Protein AF-W4VKG4-F1 (afdb_monomer)

Radius of gyration: 25.09 Å; Cα contacts (8 Å, |Δi|>4): 172; chains: 1; bounding box: 61×28×76 Å

Secondary structure (DSSP, 8-state):
---GGGHHHHHHHHHHHHHHHHHHHHHH----EEEEEE-TTT--EEEEEEE-TTT-EEEEEEE-TTT-SEEEEEEEE-TTS-EEEEEEEESS--S---SS--SEEEEETTEEEEEEEEEEPSS--------

Solvent-accessible surface area (backbone atoms only — not comparable to full-atom values): 8083 Å² total; per-residue (Å²): 135,81,76,65,81,69,50,57,62,53,52,51,52,50,50,52,50,52,51,52,50,54,53,50,55,61,71,66,66,67,83,85,44,70,50,73,44,58,42,89,85,81,64,46,78,76,45,75,45,81,46,49,71,69,74,43,65,53,74,55,74,48,66,40,86,88,77,72,37,65,34,40,37,32,33,33,32,34,85,88,73,44,60,24,35,34,33,41,36,30,69,68,89,68,100,70,73,69,93,56,93,68,47,54,77,45,79,52,98,78,22,45,36,38,30,70,46,75,37,68,66,86,84,76,79,76,71,84,81,82,127

Mean predicted aligned error: 11.65 Å

InterPro domains:
  IPR015001 Protein of unknown function DUF1850 [PF08905] (58-121)

pLDDT: mean 78.77, std 17.36, range [31.16, 95.69]

Foldseek 3Di:
DPPPPVVVVVVVVVVVVVVVVVVVVVVPPQDWDKDFDADPPPRDTPDIDTDHEDDDKDKDWDQDPVVSWIKIWIWHQYPVRFIFTFKIWTLDDDPDDPPDPQADWDDDPNITMGGRNRHTDDDDPPDDPDD

Nearest PDB structures (foldseek):
  8h3a-assembly1_I  TM=3.927E-01  e=9.212E-01  Homo sapiens
  8h3f-assembly1_I  TM=3.925E-01  e=9.212E-01  Homo sapiens
  8gq6-assembly1_A  TM=4.105E-01  e=1.439E+00  Homo sapiens
  8h38-assembly1_I  TM=3.921E-01  e=1.521E+00  Homo sapiens
  8h3r-assembly1_B  TM=3.354E-01  e=1.030E+00  Homo sapiens

Sequence (131 aa):
MLKSGAFFPKIAILIAFIGLIIIGVQLFHQSHYQLVITDMNSKEVLWESSIKIGGDRFSHQYIHSVEKSPVQEIFELSNSGEIVTMESWTKSFGAGLPYQHQGEVSMKDGYYVMRNLNRPIHGGGSKNEAF

Structure (mmCIF, N/CA/C/O backbone):
data_AF-W4VKG4-F1
#
_entry.id   AF-W4VKG4-F1
#
loop_
_atom_site.group_PDB
_atom_site.id
_atom_site.type_symbol
_atom_site.label_atom_id
_atom_site.label_alt_id
_atom_site.label_comp_id
_atom_site.label_asym_id
_atom_site.label_entity_id
_atom_site.label_seq_id
_atom_site.pdbx_PDB_ins_code
_atom_site.Cartn_x
_atom_site.Cartn_y
_atom_site.Cartn_z
_atom_site.occupancy
_atom_site.B_iso_or_equiv
_atom_site.auth_seq_id
_atom_site.auth_comp_id
_atom_site.auth_asym_id
_atom_site.auth_atom_id
_atom_site.pdbx_PDB_model_num
ATOM 1 N N . MET A 1 1 ? -41.287 16.888 51.635 1.00 41.78 1 MET A N 1
ATOM 2 C CA . MET A 1 1 ? -39.821 16.704 51.741 1.00 41.78 1 MET A CA 1
ATOM 3 C C . MET A 1 1 ? -39.392 15.658 50.717 1.00 41.78 1 MET A C 1
ATOM 5 O O . MET A 1 1 ? -39.580 14.473 50.962 1.00 41.78 1 MET A O 1
ATOM 9 N N . LEU A 1 2 ? -38.910 16.066 49.537 1.00 50.56 2 LEU A N 1
ATOM 10 C CA . LEU A 1 2 ? -38.363 15.110 48.567 1.00 50.56 2 LEU A CA 1
ATOM 11 C C . LEU A 1 2 ? -37.009 14.598 49.079 1.00 50.56 2 LEU A C 1
ATOM 13 O O . LEU A 1 2 ? -36.132 15.393 49.416 1.00 50.56 2 LEU A O 1
ATOM 17 N N . LYS A 1 3 ? -36.844 13.271 49.149 1.00 50.78 3 LYS A N 1
ATOM 18 C CA . LYS A 1 3 ? -35.583 12.592 49.489 1.00 50.78 3 LYS A CA 1
ATOM 19 C C . LYS A 1 3 ? -34.530 12.860 48.399 1.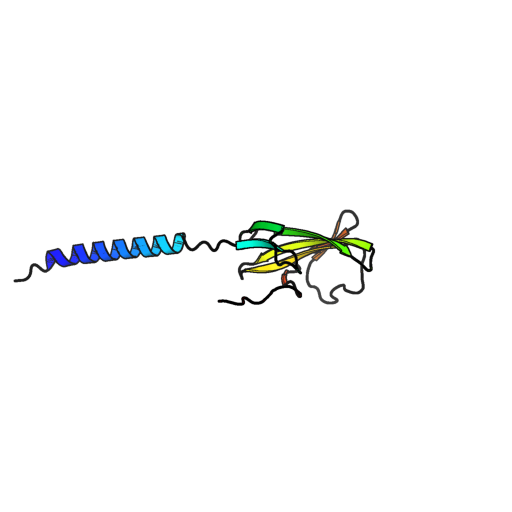00 50.78 3 LYS A C 1
ATOM 21 O O . LYS A 1 3 ? -34.322 12.038 47.512 1.00 50.78 3 LYS A O 1
ATOM 26 N N . SER A 1 4 ? -33.867 14.011 48.484 1.00 58.53 4 SER A N 1
ATOM 27 C CA . SER A 1 4 ? -32.813 14.471 47.563 1.00 58.53 4 SER A CA 1
ATOM 28 C C . SER A 1 4 ? -31.607 13.508 47.494 1.00 58.53 4 SER A C 1
ATOM 30 O O . SER A 1 4 ? -31.002 13.333 46.442 1.00 58.53 4 SER A O 1
ATOM 32 N N . GLY A 1 5 ? -31.317 12.763 48.570 1.00 58.50 5 GLY A N 1
ATOM 33 C CA . GLY A 1 5 ? -30.136 11.887 48.652 1.00 58.50 5 GLY A CA 1
ATOM 34 C C . GLY A 1 5 ? -30.154 10.615 47.788 1.00 58.50 5 GLY A C 1
ATOM 35 O O . GLY A 1 5 ? -29.097 10.054 47.528 1.00 58.50 5 GLY A O 1
ATOM 36 N N . ALA A 1 6 ? -31.316 10.154 47.309 1.00 60.56 6 ALA A N 1
ATOM 37 C CA . ALA A 1 6 ? -31.408 8.927 46.500 1.00 60.56 6 ALA A CA 1
ATOM 38 C C . ALA A 1 6 ? -31.320 9.179 44.982 1.00 60.56 6 ALA A C 1
ATOM 40 O O . ALA A 1 6 ? -31.265 8.226 44.204 1.00 60.56 6 ALA A O 1
ATOM 41 N N . PHE A 1 7 ? -31.337 10.446 44.558 1.00 60.84 7 PHE A N 1
ATOM 42 C CA . PHE A 1 7 ? -31.363 10.840 43.147 1.00 60.84 7 PHE A CA 1
ATOM 43 C C . PHE A 1 7 ? -29.946 11.030 42.578 1.00 60.84 7 PHE A C 1
ATOM 45 O O . PHE A 1 7 ? -29.651 10.559 41.483 1.00 60.84 7 PHE A O 1
ATOM 52 N N . PHE A 1 8 ? -29.037 11.607 43.372 1.00 69.88 8 PHE A N 1
ATOM 53 C CA . PHE A 1 8 ? -27.617 11.766 43.035 1.00 69.88 8 PHE A CA 1
ATOM 54 C C . PHE A 1 8 ? -26.883 10.463 42.670 1.00 69.88 8 PHE A C 1
ATOM 56 O O . PHE A 1 8 ? -26.246 10.442 41.617 1.00 69.88 8 PHE A O 1
ATOM 63 N N . PRO A 1 9 ? -26.977 9.357 43.441 1.00 79.38 9 PRO A N 1
ATOM 64 C CA . PRO A 1 9 ? -26.276 8.124 43.080 1.00 79.38 9 PRO A CA 1
ATOM 65 C C . PRO A 1 9 ? -26.831 7.498 41.796 1.00 79.38 9 PRO A C 1
ATOM 67 O O . PRO A 1 9 ? -26.074 6.938 41.013 1.00 79.38 9 PRO A O 1
ATOM 70 N N . LYS A 1 10 ? -28.137 7.638 41.529 1.00 79.50 10 LYS A N 1
ATOM 71 C CA . LYS A 1 10 ? -28.763 7.131 40.298 1.00 79.50 10 LYS A CA 1
ATOM 72 C C . LYS A 1 10 ? -28.307 7.908 39.065 1.00 79.50 10 LYS A C 1
ATOM 74 O O . LYS A 1 10 ? -28.017 7.295 38.044 1.00 79.50 10 LYS A O 1
ATOM 79 N N . ILE A 1 11 ? -28.203 9.234 39.177 1.00 86.00 11 ILE A N 1
ATOM 80 C CA . ILE A 1 11 ? -27.655 10.084 38.113 1.00 86.00 11 ILE A CA 1
ATOM 81 C C . ILE A 1 11 ? -26.177 9.751 37.873 1.00 86.00 11 ILE A C 1
ATOM 83 O O . ILE A 1 11 ? -25.774 9.604 36.725 1.00 86.00 11 ILE A O 1
ATOM 87 N N . ALA A 1 12 ? -25.382 9.566 38.931 1.00 88.19 12 ALA A N 1
ATOM 88 C CA . ALA A 1 12 ? -23.971 9.203 38.798 1.00 88.19 12 ALA A CA 1
ATOM 89 C C . ALA A 1 12 ? -23.777 7.842 38.103 1.00 88.19 12 ALA A C 1
ATOM 91 O O . ALA A 1 12 ? -22.950 7.727 37.201 1.00 88.19 12 ALA A O 1
ATOM 92 N N . ILE A 1 13 ? -24.580 6.833 38.464 1.00 91.31 13 ILE A N 1
ATOM 93 C CA . ILE A 1 13 ? -24.574 5.515 37.807 1.00 91.31 13 ILE A CA 1
ATOM 94 C C . ILE A 1 13 ? -24.972 5.642 36.333 1.00 91.31 13 ILE A C 1
ATOM 96 O O . ILE A 1 13 ? -24.326 5.046 35.475 1.00 91.31 13 ILE A O 1
ATOM 100 N N . LEU A 1 14 ? -25.995 6.443 36.025 1.00 92.75 14 LEU A N 1
ATOM 101 C CA . LEU A 1 14 ? -26.429 6.676 34.648 1.00 92.75 14 LEU A CA 1
ATOM 102 C C . LEU A 1 14 ? -25.324 7.339 33.810 1.00 92.75 14 LEU A C 1
ATOM 104 O O . LEU A 1 14 ? -25.063 6.899 32.695 1.00 92.75 14 LEU A O 1
ATOM 108 N N . ILE A 1 15 ? -24.635 8.346 34.355 1.00 94.06 15 ILE A N 1
ATOM 109 C CA . ILE A 1 15 ? -23.509 9.015 33.683 1.00 94.06 15 ILE A CA 1
ATOM 110 C C . ILE A 1 15 ? -22.351 8.039 33.457 1.00 94.06 15 ILE A C 1
ATOM 112 O O . ILE A 1 15 ? -21.796 8.004 32.361 1.00 94.06 15 ILE A O 1
ATOM 116 N N . ALA A 1 16 ? -22.008 7.216 34.452 1.00 94.62 16 ALA A N 1
ATOM 117 C CA . ALA A 1 16 ? -20.967 6.199 34.307 1.00 94.62 16 ALA A CA 1
ATOM 118 C C . ALA A 1 16 ? -21.319 5.178 33.214 1.00 94.62 16 ALA A C 1
ATOM 120 O O . ALA A 1 16 ? -20.461 4.802 32.417 1.00 94.62 16 ALA A O 1
ATOM 121 N N . PHE A 1 17 ? -22.590 4.778 33.131 1.00 95.56 17 PHE A N 1
ATOM 122 C CA . PHE A 1 17 ? -23.074 3.855 32.108 1.00 95.56 17 PHE A CA 1
ATOM 123 C C . PHE A 1 17 ? -23.016 4.473 30.704 1.00 95.56 17 PHE A C 1
ATOM 125 O O . PHE A 1 17 ? -22.535 3.838 29.769 1.00 95.56 17 PHE A O 1
ATOM 132 N N . ILE A 1 18 ? -23.426 5.738 30.561 1.00 95.25 18 ILE A N 1
ATOM 133 C CA . ILE A 1 18 ? -23.316 6.486 29.299 1.00 95.25 18 ILE A CA 1
ATOM 134 C C . ILE A 1 18 ? -21.845 6.640 28.891 1.00 95.25 18 ILE A C 1
ATOM 136 O O . ILE A 1 18 ? -21.507 6.408 27.732 1.00 95.25 18 ILE A O 1
ATOM 140 N N . GLY A 1 19 ? -20.957 6.963 29.835 1.00 95.25 19 GLY A N 1
ATOM 141 C CA . GLY A 1 19 ? -19.517 7.045 29.587 1.00 95.25 19 GLY A CA 1
ATOM 142 C C . GLY A 1 19 ? -18.931 5.718 29.097 1.00 95.25 19 GLY A C 1
ATOM 143 O O . GLY A 1 19 ? -18.189 5.704 28.117 1.00 95.25 19 GLY A O 1
ATOM 144 N N . LEU A 1 20 ? -19.322 4.598 29.714 1.00 95.12 20 LEU A N 1
ATOM 145 C CA . LEU A 1 20 ? -18.904 3.257 29.296 1.00 95.12 20 LEU A CA 1
ATOM 146 C C . LEU A 1 20 ? -19.367 2.937 27.866 1.00 95.12 20 LEU A C 1
ATOM 148 O O . LEU A 1 20 ? -18.592 2.403 27.074 1.00 95.12 20 LEU A O 1
ATOM 152 N N . ILE A 1 21 ? -20.607 3.302 27.521 1.00 93.75 21 ILE A N 1
ATOM 153 C CA . ILE A 1 21 ? -21.152 3.119 26.169 1.00 93.75 21 ILE A CA 1
ATOM 154 C C . ILE A 1 21 ? -20.364 3.953 25.153 1.00 93.75 21 ILE A C 1
ATOM 156 O O . ILE A 1 21 ? -19.987 3.424 24.112 1.00 93.75 21 ILE A O 1
ATOM 160 N N . ILE A 1 22 ? -20.067 5.222 25.451 1.00 92.50 22 ILE A N 1
ATOM 161 C CA . ILE A 1 22 ? -19.303 6.101 24.547 1.00 92.50 22 ILE A CA 1
ATOM 162 C C . ILE A 1 22 ? -17.895 5.542 24.296 1.00 92.50 22 ILE A C 1
ATOM 164 O O . ILE A 1 22 ? -17.451 5.497 23.148 1.00 92.50 22 ILE A O 1
ATOM 168 N N . ILE A 1 23 ? -17.211 5.073 25.346 1.00 91.25 23 ILE A N 1
ATOM 169 C CA . ILE A 1 23 ? -15.891 4.433 25.226 1.00 91.25 23 ILE A CA 1
ATOM 170 C C . ILE A 1 23 ? -15.991 3.154 24.389 1.00 91.25 23 ILE A C 1
ATOM 172 O O . ILE A 1 23 ? -15.173 2.944 23.496 1.00 91.25 23 ILE A O 1
ATOM 176 N N . GLY A 1 24 ? -17.013 2.327 24.629 1.00 88.19 24 GLY A N 1
ATOM 177 C CA . GLY A 1 24 ? -17.273 1.135 23.827 1.00 88.19 24 GLY A CA 1
ATOM 178 C C . GLY A 1 24 ? -17.419 1.474 22.344 1.00 88.19 24 GLY A C 1
ATOM 179 O O . GLY A 1 24 ? -16.698 0.928 21.516 1.00 88.19 24 GLY A O 1
ATOM 180 N N . VAL A 1 25 ? -18.280 2.437 22.007 1.00 86.19 25 VAL A N 1
ATOM 181 C CA . VAL A 1 25 ? -18.523 2.870 20.619 1.00 86.19 25 VAL A CA 1
ATOM 182 C C . VAL A 1 25 ? -17.253 3.399 19.944 1.00 86.19 25 VAL A C 1
ATOM 184 O O . VAL A 1 25 ? -17.023 3.101 18.775 1.00 86.19 25 VAL A O 1
ATOM 187 N N . GLN A 1 26 ? -16.405 4.142 20.660 1.00 80.25 26 GLN A N 1
ATOM 188 C CA . GLN A 1 26 ? -15.117 4.618 20.136 1.00 80.25 26 GLN A CA 1
ATOM 189 C C . GLN A 1 26 ? -14.168 3.463 19.784 1.00 80.25 26 GLN A C 1
ATOM 191 O O . GLN A 1 26 ? -13.511 3.509 18.747 1.00 80.25 26 GLN A O 1
ATOM 196 N N . LEU A 1 27 ? -14.122 2.408 20.603 1.00 77.81 27 LEU A N 1
ATOM 197 C CA . LEU A 1 27 ? -13.259 1.246 20.354 1.00 77.81 27 LEU A CA 1
ATOM 198 C C . LEU A 1 27 ? -13.724 0.397 19.161 1.00 77.81 27 LEU A C 1
ATOM 200 O O . LEU A 1 27 ? -12.891 -0.209 18.488 1.00 77.81 27 LEU A O 1
ATOM 204 N N . PHE A 1 28 ? -15.029 0.373 18.875 1.00 72.38 28 PHE A N 1
ATOM 205 C CA . PHE A 1 28 ? -15.593 -0.344 17.724 1.00 72.38 28 PHE A CA 1
ATOM 206 C C . PHE A 1 28 ? -15.514 0.435 16.403 1.00 72.38 28 PHE A C 1
ATOM 208 O O . PHE A 1 28 ? -15.813 -0.127 15.354 1.00 72.38 28 PHE A O 1
ATOM 215 N N . HIS A 1 29 ? -15.072 1.695 16.418 1.00 67.88 29 HIS A N 1
ATOM 216 C CA . HIS A 1 29 ? -14.948 2.538 15.224 1.00 67.88 29 HIS A CA 1
ATOM 217 C C . HIS A 1 29 ? -13.679 2.228 14.400 1.00 67.88 29 HIS A C 1
ATOM 219 O O . HIS A 1 29 ? -12.973 3.123 13.942 1.00 67.88 29 HIS A O 1
ATOM 225 N N . GLN A 1 30 ? -13.354 0.946 14.228 1.00 65.69 30 GLN A N 1
ATOM 226 C CA . GLN A 1 30 ? -12.268 0.512 13.352 1.00 65.69 30 GLN A CA 1
ATOM 227 C C . GLN A 1 30 ? -12.784 0.555 11.910 1.00 65.69 30 GLN A C 1
ATOM 229 O O . GLN A 1 30 ? -13.598 -0.273 11.508 1.00 65.69 30 GLN A O 1
ATOM 234 N N . SER A 1 31 ? -12.336 1.533 11.126 1.00 68.38 31 SER A N 1
ATOM 235 C CA . SER A 1 31 ? -12.629 1.568 9.692 1.00 68.38 31 SER A CA 1
ATOM 236 C C . SER A 1 31 ? -12.015 0.342 9.012 1.00 68.38 31 SER A C 1
ATOM 238 O O . SER A 1 31 ? -10.796 0.158 9.026 1.00 68.38 31 SER A O 1
ATOM 240 N N . HIS A 1 32 ? -12.857 -0.503 8.419 1.00 78.50 32 HIS A N 1
ATOM 241 C CA . HIS A 1 32 ? -12.421 -1.663 7.647 1.00 78.50 32 HIS A CA 1
ATOM 242 C C . HIS A 1 3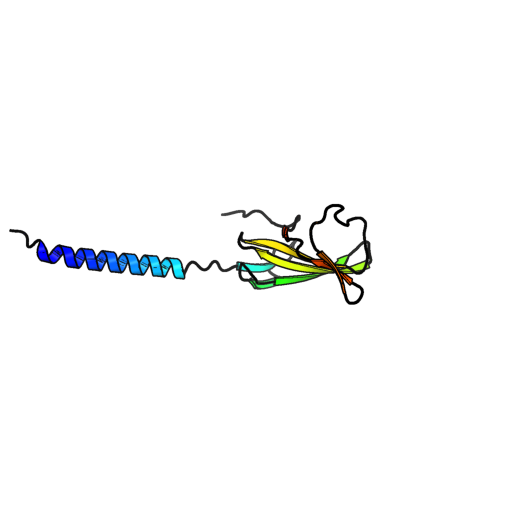2 ? -12.235 -1.254 6.184 1.00 78.50 32 HIS A C 1
ATOM 244 O O . HIS A 1 32 ? -13.209 -0.937 5.506 1.00 78.50 32 HIS A O 1
ATOM 250 N N . TYR A 1 33 ? -10.993 -1.262 5.698 1.00 87.44 33 TYR A N 1
ATOM 251 C CA . TYR A 1 33 ? -10.694 -1.014 4.289 1.00 87.44 33 TYR A CA 1
ATOM 252 C C . TYR A 1 33 ? -10.528 -2.333 3.541 1.00 87.44 33 TYR A C 1
ATOM 254 O O . TYR A 1 33 ? -10.097 -3.348 4.099 1.00 87.44 33 TYR A O 1
ATOM 262 N N . GLN A 1 34 ? -10.862 -2.304 2.256 1.00 91.00 34 GLN A N 1
ATOM 263 C CA . GLN A 1 34 ? -10.704 -3.432 1.353 1.00 91.00 34 GLN A CA 1
ATOM 264 C C . GLN A 1 34 ? -9.955 -2.987 0.102 1.00 91.00 34 GLN A C 1
ATOM 266 O O . GLN A 1 34 ? -10.205 -1.912 -0.443 1.00 91.00 34 GLN A O 1
ATOM 271 N N . LEU A 1 35 ? -9.030 -3.830 -0.342 1.00 91.62 35 LEU A N 1
ATOM 272 C CA . LEU A 1 35 ? -8.396 -3.731 -1.642 1.00 91.62 35 LEU A CA 1
ATOM 273 C C . LEU A 1 35 ? -9.195 -4.593 -2.615 1.00 91.62 35 LEU A C 1
ATOM 275 O O . LEU A 1 35 ? -9.342 -5.791 -2.383 1.00 91.62 35 LEU A O 1
ATOM 279 N N . VAL A 1 36 ? -9.699 -3.983 -3.686 1.00 92.94 36 VAL A N 1
ATOM 280 C CA . VAL A 1 36 ? -10.596 -4.637 -4.644 1.00 92.94 36 VAL A CA 1
ATOM 281 C C . VAL A 1 36 ? -10.024 -4.515 -6.051 1.00 92.94 36 VAL A C 1
ATOM 283 O O . VAL A 1 36 ? -9.646 -3.427 -6.487 1.00 92.94 36 VAL A O 1
ATOM 286 N N . ILE A 1 37 ? -9.984 -5.632 -6.773 1.00 92.38 37 ILE A N 1
ATOM 287 C CA . ILE A 1 37 ? -9.678 -5.684 -8.203 1.00 92.38 37 ILE A CA 1
ATOM 288 C C . ILE A 1 37 ? -10.999 -5.908 -8.929 1.00 92.38 37 ILE A C 1
ATOM 290 O O . ILE A 1 37 ? -11.697 -6.886 -8.664 1.00 92.38 37 ILE A O 1
ATOM 294 N N . THR A 1 38 ? -11.340 -5.005 -9.844 1.00 94.12 38 THR A N 1
ATOM 295 C CA . THR A 1 38 ? -12.580 -5.078 -10.625 1.00 94.12 38 THR A CA 1
ATOM 296 C C . THR A 1 38 ? -12.286 -5.138 -12.113 1.00 94.12 38 THR A C 1
ATOM 298 O O . THR A 1 38 ? -11.319 -4.539 -12.591 1.00 94.12 38 THR A O 1
ATOM 301 N N . ASP A 1 39 ? -13.137 -5.839 -12.858 1.00 91.75 39 ASP A N 1
ATOM 302 C CA . ASP A 1 39 ? -13.165 -5.699 -14.307 1.00 91.75 39 ASP A CA 1
ATOM 303 C C . ASP A 1 39 ? -13.683 -4.300 -14.670 1.00 91.75 39 ASP A C 1
ATOM 305 O O . ASP A 1 39 ? -14.718 -3.837 -14.182 1.00 91.75 39 ASP A O 1
ATOM 309 N N . MET A 1 40 ? -12.960 -3.593 -15.536 1.00 87.44 40 MET A N 1
ATOM 310 C CA . MET A 1 40 ? -13.303 -2.209 -15.862 1.00 87.44 40 MET A CA 1
ATOM 311 C C . MET A 1 40 ? -1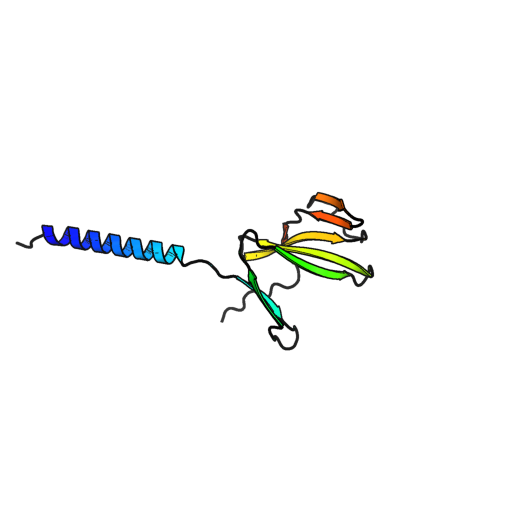4.606 -2.076 -16.660 1.00 87.44 40 MET A C 1
ATOM 313 O O . MET A 1 40 ? -15.256 -1.029 -16.542 1.00 87.44 40 MET A O 1
ATOM 317 N N . ASN A 1 41 ? -14.979 -3.096 -17.440 1.00 92.88 41 ASN A N 1
ATOM 318 C CA . ASN A 1 41 ? -16.140 -3.092 -18.327 1.00 92.88 41 ASN A CA 1
ATOM 319 C C . ASN A 1 41 ? -17.397 -3.588 -17.605 1.00 92.88 41 ASN A C 1
ATOM 321 O O . ASN A 1 41 ? -18.413 -2.897 -17.612 1.00 92.88 41 ASN A O 1
ATOM 325 N N . SER A 1 42 ? -17.332 -4.766 -16.978 1.00 93.25 42 SER A N 1
ATOM 326 C CA . SER A 1 42 ? -18.476 -5.393 -16.302 1.00 93.25 42 SER A CA 1
ATOM 327 C C . SER A 1 42 ? -18.683 -4.894 -14.872 1.00 93.25 42 SER A C 1
ATOM 329 O O . SER A 1 42 ? -19.769 -5.082 -14.327 1.00 93.25 42 SER A O 1
ATOM 331 N N . LYS A 1 43 ? -17.667 -4.256 -14.269 1.00 91.25 43 LYS A N 1
ATOM 332 C CA . LYS A 1 43 ? -17.616 -3.895 -12.837 1.00 91.25 43 LYS A CA 1
ATOM 333 C C . LYS A 1 43 ? -17.672 -5.094 -11.891 1.00 91.25 43 LYS A C 1
ATOM 335 O O . LYS A 1 43 ? -17.890 -4.922 -10.695 1.00 91.25 43 LYS A O 1
ATOM 340 N N . GLU A 1 44 ? -17.449 -6.297 -12.407 1.00 95.00 44 GLU A N 1
ATOM 341 C CA . GLU A 1 44 ? -17.372 -7.507 -11.600 1.00 95.00 44 GLU A CA 1
ATOM 342 C C . GLU A 1 44 ? -16.149 -7.458 -10.680 1.00 95.00 44 GLU A C 1
ATOM 344 O O . GLU A 1 44 ? -15.051 -7.090 -11.106 1.00 95.00 44 GLU A O 1
ATOM 349 N N . VAL A 1 45 ? -16.339 -7.830 -9.412 1.00 95.56 45 VAL A N 1
ATOM 350 C CA . VAL A 1 45 ? -15.240 -7.996 -8.458 1.00 95.56 45 VAL A CA 1
ATOM 351 C C . VAL A 1 45 ? -14.507 -9.287 -8.795 1.00 95.56 45 VAL A C 1
ATOM 353 O O . VAL A 1 45 ? -15.040 -10.379 -8.628 1.00 95.56 45 VAL A O 1
ATOM 356 N N . LEU A 1 46 ? -13.272 -9.150 -9.266 1.00 95.69 46 LEU A N 1
ATOM 357 C CA . LEU A 1 46 ? -12.404 -10.273 -9.610 1.00 95.69 46 LEU A CA 1
ATOM 358 C C . LEU A 1 46 ? -11.669 -10.803 -8.377 1.00 95.69 46 LEU A C 1
ATOM 360 O O . LEU A 1 46 ? -11.341 -11.986 -8.305 1.00 95.69 46 LEU A O 1
ATOM 364 N N . TRP A 1 47 ? -11.375 -9.917 -7.422 1.00 94.94 47 TRP A N 1
ATOM 365 C CA . TRP A 1 47 ? -10.680 -10.254 -6.186 1.00 94.94 47 TRP A CA 1
ATOM 366 C C . TRP A 1 47 ? -10.858 -9.162 -5.130 1.00 94.94 47 TRP A C 1
ATOM 368 O O . TRP A 1 47 ? -10.902 -7.976 -5.461 1.00 94.94 47 TRP A O 1
ATOM 378 N N . GLU A 1 48 ? -10.883 -9.559 -3.860 1.00 94.69 48 GLU A N 1
ATOM 379 C CA . GLU A 1 48 ? -10.924 -8.653 -2.716 1.00 94.69 48 GLU A CA 1
ATOM 380 C C . GLU A 1 48 ? -10.088 -9.181 -1.542 1.00 94.69 48 GLU A C 1
ATOM 382 O O . GLU A 1 48 ? -9.959 -10.390 -1.335 1.00 94.69 48 GLU A O 1
ATOM 387 N N . SER A 1 49 ? -9.526 -8.269 -0.749 1.00 91.75 49 SER A N 1
ATOM 388 C CA . SER A 1 49 ? -8.882 -8.587 0.528 1.00 91.75 49 SER A CA 1
ATOM 389 C C . SER A 1 49 ? -8.967 -7.409 1.486 1.00 91.75 49 SER A C 1
ATOM 391 O O . SER A 1 49 ? -8.917 -6.252 1.072 1.00 91.75 49 SER A O 1
ATOM 393 N N . SER A 1 50 ? -9.026 -7.685 2.790 1.00 90.94 50 SER A N 1
ATOM 394 C CA . SER A 1 50 ? -8.895 -6.645 3.812 1.00 90.94 50 SER A CA 1
ATOM 395 C C . SER A 1 50 ? -7.509 -6.005 3.767 1.00 90.94 50 SER A C 1
ATOM 397 O O . SER A 1 50 ? -6.514 -6.719 3.614 1.00 90.94 50 SER A O 1
ATOM 399 N N . ILE A 1 51 ? -7.450 -4.691 3.972 1.00 90.69 51 ILE A N 1
ATOM 400 C CA . ILE A 1 51 ? -6.212 -3.919 4.116 1.00 90.69 51 ILE A CA 1
ATOM 401 C C . ILE A 1 51 ? -6.352 -2.955 5.299 1.00 90.69 51 ILE A C 1
ATOM 403 O O . ILE A 1 51 ? -7.434 -2.426 5.559 1.00 90.69 51 ILE A O 1
ATOM 407 N N . LYS A 1 52 ? -5.277 -2.744 6.055 1.00 88.19 52 LYS A N 1
ATOM 408 C CA . LYS A 1 52 ? -5.239 -1.817 7.191 1.00 88.19 52 LYS A CA 1
ATOM 409 C C . LYS A 1 52 ? -4.561 -0.509 6.811 1.00 88.19 52 LYS A C 1
ATOM 411 O O . LYS A 1 52 ? -3.562 -0.488 6.098 1.00 88.19 52 LYS A O 1
ATOM 416 N N . ILE A 1 53 ? -5.081 0.585 7.359 1.00 86.44 53 ILE A N 1
ATOM 417 C CA . ILE A 1 53 ? -4.394 1.876 7.329 1.00 86.44 53 ILE A CA 1
ATOM 418 C C . ILE A 1 53 ? -3.079 1.793 8.110 1.00 86.44 53 ILE A C 1
ATOM 420 O O . ILE A 1 53 ? -3.025 1.183 9.180 1.00 86.44 53 ILE A O 1
ATOM 424 N N . GLY A 1 54 ? -2.054 2.484 7.608 1.00 78.06 54 GLY A N 1
ATOM 425 C CA . GLY A 1 54 ? -0.868 2.815 8.396 1.00 78.06 54 GLY A CA 1
ATOM 426 C C . GLY A 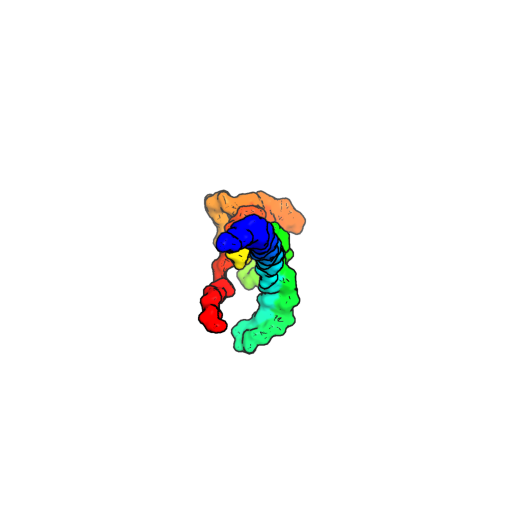1 54 ? 0.156 1.688 8.492 1.00 78.06 54 GLY A C 1
ATOM 427 O O . GLY A 1 54 ? 0.879 1.606 9.485 1.00 78.06 54 GLY A O 1
ATOM 428 N N . GLY A 1 55 ? 0.224 0.818 7.481 1.00 74.50 55 GLY A N 1
ATOM 429 C CA . GLY A 1 55 ? 1.343 -0.118 7.374 1.00 74.50 55 GLY A CA 1
ATOM 430 C C . GLY A 1 55 ? 1.160 -1.285 6.413 1.00 74.50 55 GLY A C 1
ATOM 431 O O . GLY A 1 55 ? 2.164 -1.871 6.006 1.00 74.50 55 GLY A O 1
ATOM 432 N N . ASP A 1 56 ? -0.070 -1.627 6.019 1.00 87.38 56 ASP A N 1
ATOM 433 C CA . ASP A 1 56 ? -0.250 -2.697 5.040 1.00 87.38 56 ASP A CA 1
ATOM 434 C C . ASP A 1 56 ? 0.202 -2.217 3.658 1.00 87.38 56 ASP A C 1
ATOM 436 O O . ASP A 1 56 ? -0.221 -1.173 3.149 1.00 87.38 56 ASP A O 1
ATOM 440 N N . ARG A 1 57 ? 1.077 -3.017 3.047 1.00 91.38 57 ARG A N 1
ATOM 441 C CA . ARG A 1 57 ? 1.639 -2.762 1.724 1.00 91.38 57 ARG A CA 1
ATOM 442 C C . ARG A 1 57 ? 1.213 -3.831 0.742 1.00 91.38 57 ARG A C 1
ATOM 444 O O . ARG A 1 57 ? 1.111 -5.006 1.090 1.00 91.38 57 ARG A O 1
ATOM 451 N N . PHE A 1 58 ? 1.038 -3.425 -0.505 1.00 92.94 58 PHE A N 1
ATOM 452 C CA . PHE A 1 58 ? 0.783 -4.332 -1.617 1.00 92.94 58 PHE A CA 1
ATOM 453 C C . PHE A 1 58 ? 1.640 -3.935 -2.814 1.00 92.94 58 PHE A C 1
ATOM 455 O O . PHE A 1 58 ? 2.110 -2.801 -2.907 1.00 92.94 58 PHE A O 1
ATOM 462 N N . SER A 1 59 ? 1.872 -4.872 -3.730 1.00 92.88 59 SER A N 1
ATOM 463 C CA . SER A 1 59 ? 2.684 -4.617 -4.917 1.00 92.88 59 SER A CA 1
ATOM 464 C C . SER A 1 59 ? 1.938 -4.949 -6.194 1.00 92.88 59 SER A C 1
ATOM 466 O O . SER A 1 59 ? 1.253 -5.969 -6.261 1.00 92.88 59 SER A O 1
ATOM 468 N N . HIS A 1 60 ? 2.146 -4.130 -7.220 1.00 91.19 60 HIS A N 1
ATOM 469 C CA . HIS A 1 60 ? 1.689 -4.396 -8.579 1.00 91.19 60 HIS A CA 1
ATOM 470 C C . HIS A 1 60 ? 2.904 -4.510 -9.497 1.00 91.19 60 HIS A C 1
ATOM 472 O O . HIS A 1 60 ? 3.756 -3.620 -9.527 1.00 91.19 60 HIS A O 1
ATOM 478 N N . GLN A 1 61 ? 2.982 -5.616 -10.233 1.00 91.12 61 GLN A N 1
ATOM 479 C CA . GLN A 1 61 ? 4.028 -5.858 -11.214 1.00 91.12 61 GLN A CA 1
ATOM 480 C C . GLN A 1 61 ? 3.421 -5.891 -12.612 1.00 91.12 61 GLN A C 1
ATOM 482 O O . GLN A 1 61 ? 2.470 -6.628 -12.863 1.00 91.12 61 GLN A O 1
ATOM 487 N N . TYR A 1 62 ? 4.003 -5.124 -13.527 1.00 87.12 62 TYR A N 1
ATOM 488 C CA . TYR A 1 62 ? 3.559 -5.045 -14.913 1.00 87.12 62 TYR A CA 1
ATOM 489 C C . TYR A 1 62 ? 4.749 -4.917 -15.865 1.00 87.12 62 TYR A C 1
ATOM 491 O O . TYR A 1 62 ? 5.871 -4.613 -15.462 1.00 87.12 62 TYR A O 1
ATOM 499 N N . ILE A 1 63 ? 4.511 -5.174 -17.150 1.00 86.94 63 ILE A N 1
ATOM 500 C CA . ILE A 1 63 ? 5.498 -4.922 -18.202 1.00 86.94 63 ILE A CA 1
ATOM 501 C C . ILE A 1 63 ? 5.245 -3.526 -18.763 1.00 86.94 63 ILE A C 1
ATOM 503 O O . ILE A 1 63 ? 4.162 -3.256 -19.284 1.00 86.94 63 ILE A O 1
ATOM 507 N N . HIS A 1 64 ? 6.234 -2.638 -18.673 1.00 79.56 64 HIS A N 1
ATOM 508 C CA . HIS A 1 64 ? 6.113 -1.297 -19.236 1.00 79.56 64 HIS A CA 1
ATOM 509 C C . HIS A 1 64 ? 6.095 -1.381 -20.768 1.00 79.56 64 HIS A C 1
ATOM 511 O O . HIS A 1 64 ? 7.014 -1.931 -21.375 1.00 79.56 64 HIS A O 1
ATOM 517 N N . SER A 1 65 ? 5.050 -0.853 -21.410 1.00 75.88 65 SER A N 1
ATOM 518 C CA . SER A 1 65 ? 4.786 -1.068 -22.844 1.00 75.88 65 SER A CA 1
ATOM 519 C C . SER A 1 65 ? 5.905 -0.560 -23.759 1.00 75.88 65 SER A C 1
ATOM 521 O O . SER A 1 65 ? 6.201 -1.186 -24.777 1.00 75.88 65 SER A O 1
ATOM 523 N N . VAL A 1 66 ? 6.551 0.545 -23.379 1.00 75.44 66 VAL A N 1
ATOM 524 C CA . VAL A 1 66 ? 7.652 1.156 -24.140 1.00 75.44 66 VAL A CA 1
ATOM 525 C C . VAL A 1 66 ? 8.958 0.403 -23.916 1.00 75.44 66 VAL A C 1
ATOM 527 O O . VAL A 1 66 ? 9.646 0.041 -24.866 1.00 75.44 66 VAL A O 1
ATOM 530 N N . GLU A 1 67 ? 9.293 0.148 -22.653 1.00 72.38 67 GLU A N 1
ATOM 531 C CA . GLU A 1 67 ? 10.596 -0.412 -22.276 1.00 72.38 67 GLU A CA 1
ATOM 532 C C . GLU A 1 67 ? 10.631 -1.942 -22.375 1.00 72.38 67 GLU A C 1
ATOM 534 O O . GLU A 1 67 ? 11.703 -2.540 -22.330 1.00 72.38 67 GLU A O 1
ATOM 539 N N . LYS A 1 68 ? 9.461 -2.583 -22.523 1.00 83.38 68 LYS A N 1
ATOM 540 C CA . LYS A 1 68 ? 9.272 -4.044 -22.528 1.00 83.38 68 LYS A CA 1
ATOM 541 C C . LYS A 1 68 ? 9.995 -4.724 -21.361 1.00 83.38 68 LYS A C 1
ATOM 543 O O . LYS A 1 68 ? 10.467 -5.854 -21.473 1.00 83.38 68 LYS A O 1
ATOM 548 N N . SER A 1 69 ? 10.080 -4.016 -20.240 1.00 82.06 69 SER A N 1
ATOM 549 C CA . SER A 1 69 ? 10.802 -4.404 -19.038 1.00 82.06 69 SER A CA 1
ATOM 550 C C . SER A 1 69 ? 9.826 -4.504 -17.861 1.00 82.06 69 SER A C 1
ATOM 552 O O . SER A 1 69 ? 8.798 -3.816 -17.844 1.00 82.06 69 SER A O 1
ATOM 554 N N . PRO A 1 70 ? 10.093 -5.396 -16.891 1.00 86.62 70 PRO A N 1
ATOM 555 C CA . PRO A 1 70 ? 9.273 -5.490 -15.697 1.00 86.62 70 PRO A CA 1
ATOM 556 C C . PRO A 1 70 ? 9.464 -4.249 -14.826 1.00 86.62 70 PRO A C 1
ATOM 558 O O . PRO A 1 70 ? 10.595 -3.876 -14.505 1.00 86.62 70 PRO A O 1
ATOM 561 N N . VAL A 1 71 ? 8.341 -3.675 -14.409 1.00 87.75 71 VAL A N 1
ATOM 562 C CA . VAL A 1 71 ? 8.249 -2.642 -13.381 1.00 87.75 71 VAL A CA 1
ATOM 563 C C . VAL A 1 71 ? 7.467 -3.216 -12.210 1.00 87.75 71 VAL A C 1
ATOM 565 O O . VAL A 1 71 ? 6.445 -3.877 -12.403 1.00 87.75 71 VAL A O 1
ATOM 568 N N . GLN A 1 72 ? 7.956 -2.980 -10.997 1.00 91.56 72 GLN A N 1
ATOM 569 C CA . GLN A 1 72 ? 7.252 -3.321 -9.767 1.00 91.56 72 GLN A CA 1
ATOM 570 C C . GLN A 1 72 ? 7.081 -2.066 -8.919 1.00 91.56 72 GLN A C 1
ATOM 572 O O . GLN A 1 72 ? 8.054 -1.401 -8.569 1.00 91.56 72 GLN A O 1
ATOM 577 N N . GLU A 1 73 ? 5.837 -1.760 -8.571 1.00 91.88 73 GLU A N 1
ATOM 578 C CA . GLU A 1 73 ? 5.495 -0.653 -7.682 1.00 91.88 73 GLU A CA 1
ATOM 579 C C . GLU A 1 73 ? 4.958 -1.197 -6.361 1.00 91.88 73 GLU A C 1
ATOM 581 O O . GLU A 1 73 ? 4.188 -2.162 -6.338 1.00 91.88 73 GLU A O 1
ATOM 586 N N . ILE A 1 74 ? 5.398 -0.588 -5.261 1.00 93.75 74 ILE A N 1
ATOM 587 C CA . ILE A 1 74 ? 4.956 -0.910 -3.904 1.00 93.75 74 ILE A CA 1
ATOM 588 C C . ILE A 1 74 ? 4.103 0.244 -3.404 1.00 93.75 74 ILE A C 1
ATOM 590 O O . ILE A 1 74 ? 4.549 1.395 -3.392 1.00 93.75 74 ILE A O 1
ATOM 594 N N . PHE A 1 75 ? 2.899 -0.085 -2.959 1.00 93.81 75 PHE A N 1
ATOM 595 C CA . PHE A 1 75 ? 1.903 0.853 -2.475 1.00 93.81 75 PHE A CA 1
ATOM 596 C C . PHE A 1 75 ? 1.602 0.633 -0.999 1.00 93.81 75 PHE A C 1
ATOM 598 O O . PHE A 1 75 ? 1.805 -0.458 -0.466 1.00 93.81 75 PHE A O 1
ATOM 605 N N . GLU A 1 76 ? 1.081 1.673 -0.364 1.00 93.06 76 GLU A N 1
ATOM 606 C CA . GLU A 1 76 ? 0.617 1.664 1.019 1.00 93.06 76 GLU A CA 1
ATOM 607 C C . GLU A 1 76 ? -0.713 2.418 1.112 1.00 93.06 76 GLU A C 1
ATOM 609 O O . GLU A 1 76 ? -0.929 3.392 0.383 1.00 93.06 76 GLU A O 1
ATOM 614 N N . LEU A 1 77 ? -1.605 1.970 1.998 1.00 91.00 77 LEU A N 1
ATOM 615 C CA . LEU A 1 77 ? -2.787 2.743 2.369 1.00 91.00 77 LEU A CA 1
ATOM 616 C C . LEU A 1 77 ? -2.408 3.731 3.480 1.00 91.00 77 LEU A C 1
ATOM 618 O O . LEU A 1 77 ? -2.137 3.338 4.619 1.00 91.00 77 LEU A O 1
ATOM 622 N N . SER A 1 78 ? -2.381 5.016 3.136 1.00 87.12 78 SER A N 1
ATOM 623 C CA . SER A 1 78 ? -1.969 6.088 4.038 1.00 87.12 78 SER A CA 1
ATOM 624 C C . SER A 1 78 ? -2.939 6.268 5.213 1.00 87.12 78 SER A C 1
ATOM 626 O O . SER A 1 78 ? -4.091 5.833 5.187 1.00 87.12 78 SER A O 1
ATOM 628 N N . ASN A 1 79 ? -2.5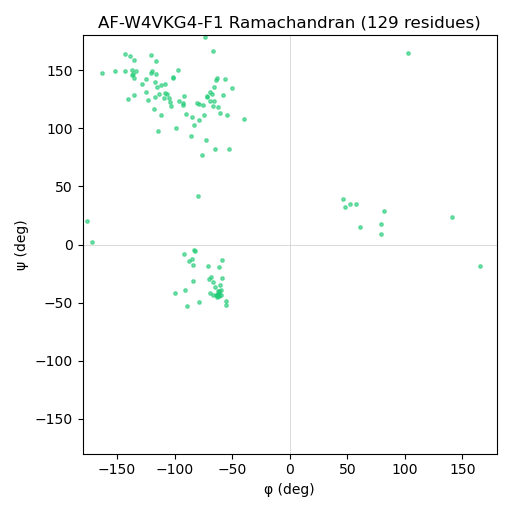05 7.028 6.221 1.00 86.06 79 ASN A N 1
ATOM 629 C CA . ASN A 1 79 ? -3.368 7.462 7.326 1.00 86.06 79 ASN A CA 1
ATOM 630 C C . ASN A 1 79 ? -4.554 8.335 6.881 1.00 86.06 79 ASN A C 1
ATOM 632 O O . ASN A 1 79 ? -5.528 8.445 7.621 1.00 86.06 79 ASN A O 1
ATOM 636 N N . SER A 1 80 ? -4.490 8.942 5.689 1.00 84.00 80 SER A N 1
ATOM 637 C CA . SER A 1 80 ? -5.614 9.669 5.079 1.00 84.00 80 SER A CA 1
ATOM 638 C C . SER A 1 80 ? -6.597 8.752 4.338 1.00 84.00 80 SER A C 1
ATOM 640 O O . SER A 1 80 ? -7.630 9.231 3.878 1.00 84.00 80 SER A O 1
ATOM 642 N N . GLY A 1 81 ? -6.315 7.446 4.235 1.00 81.75 81 GLY A N 1
ATOM 643 C CA . GLY A 1 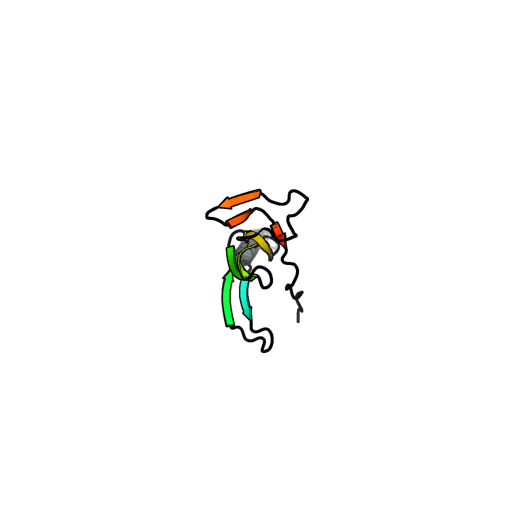81 ? -7.113 6.495 3.458 1.00 81.75 81 GLY A CA 1
ATOM 644 C C . GLY A 1 81 ? -6.837 6.549 1.952 1.00 81.75 81 GLY A C 1
ATOM 645 O O . GLY A 1 81 ? -7.640 6.056 1.164 1.00 81.75 81 GLY A O 1
ATOM 646 N N . GLU A 1 82 ? -5.718 7.143 1.539 1.00 87.38 82 GLU A N 1
ATOM 647 C CA . GLU A 1 82 ? -5.309 7.251 0.138 1.00 87.38 82 GLU A CA 1
ATOM 648 C C . GLU A 1 82 ? -4.242 6.206 -0.193 1.00 87.38 82 GLU A C 1
ATOM 650 O O . GLU A 1 82 ? -3.360 5.913 0.613 1.00 87.38 82 GLU A O 1
ATOM 655 N N . ILE A 1 83 ? -4.285 5.658 -1.408 1.00 90.00 83 ILE A N 1
ATOM 656 C CA . ILE A 1 83 ? -3.226 4.772 -1.896 1.00 90.00 83 ILE A CA 1
ATOM 657 C C . ILE A 1 83 ? -2.039 5.630 -2.341 1.00 90.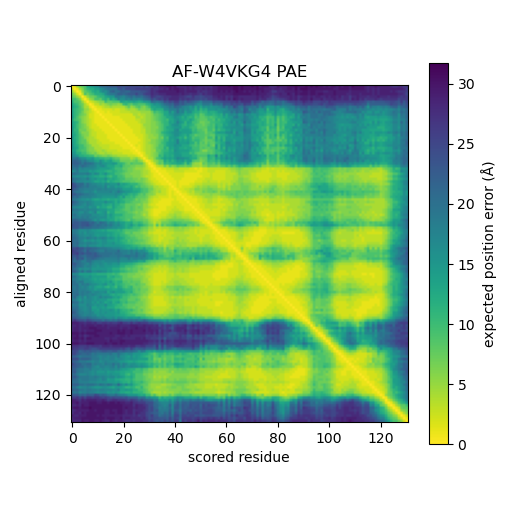00 83 ILE A C 1
ATOM 659 O O . ILE A 1 83 ? -2.151 6.457 -3.254 1.00 90.00 83 ILE A O 1
ATOM 663 N N . VAL A 1 84 ? -0.883 5.402 -1.723 1.00 91.12 84 VAL A N 1
ATOM 664 C CA . VAL A 1 84 ? 0.368 6.098 -2.035 1.00 91.12 84 VAL A CA 1
ATOM 665 C C . VAL A 1 84 ? 1.416 5.123 -2.554 1.00 91.12 84 VAL A C 1
ATOM 667 O O . VAL A 1 84 ? 1.545 4.003 -2.070 1.00 91.12 84 VAL A O 1
ATOM 670 N N . THR A 1 85 ? 2.179 5.549 -3.559 1.00 91.94 85 THR A N 1
ATOM 671 C CA . THR A 1 85 ? 3.337 4.810 -4.073 1.00 91.94 85 THR A CA 1
ATOM 672 C C . THR A 1 85 ? 4.526 5.075 -3.158 1.00 91.94 85 THR A C 1
ATOM 674 O O . THR A 1 85 ? 4.936 6.227 -2.992 1.00 91.94 85 THR A O 1
ATOM 677 N N . MET A 1 86 ? 5.091 4.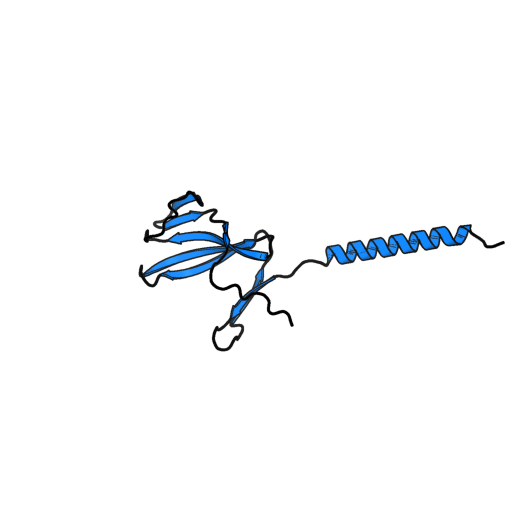014 -2.591 1.00 91.88 86 MET A N 1
ATOM 678 C CA . MET A 1 86 ? 6.230 4.071 -1.674 1.00 91.88 86 MET A CA 1
ATOM 679 C C . MET A 1 86 ? 7.540 3.743 -2.376 1.00 91.88 86 MET A C 1
ATOM 681 O O . MET A 1 86 ? 8.544 4.424 -2.146 1.00 91.88 86 MET A O 1
ATOM 685 N N . GLU A 1 87 ? 7.521 2.734 -3.249 1.00 92.25 87 GLU A N 1
ATOM 686 C CA . GLU A 1 87 ? 8.698 2.305 -3.998 1.00 92.25 87 GLU A CA 1
ATOM 687 C C . GLU A 1 87 ? 8.371 2.016 -5.463 1.00 92.25 87 GLU A C 1
ATOM 689 O O . GLU A 1 87 ? 7.269 1.574 -5.787 1.00 92.25 87 GLU A O 1
ATOM 694 N N . SER A 1 88 ? 9.357 2.221 -6.334 1.00 90.00 88 SER A N 1
ATOM 695 C CA . SER A 1 88 ? 9.304 1.841 -7.746 1.00 90.00 88 SER A CA 1
ATOM 696 C C . SER A 1 88 ? 10.612 1.168 -8.148 1.00 90.00 88 SER A C 1
ATOM 698 O O . SER A 1 88 ? 11.699 1.685 -7.877 1.00 90.00 88 SER A O 1
ATOM 700 N N . TRP A 1 89 ? 10.495 -0.008 -8.755 1.00 90.94 89 TRP A N 1
ATOM 701 C CA . TRP A 1 89 ? 11.598 -0.870 -9.158 1.00 90.94 89 TRP A CA 1
ATOM 702 C C . TRP A 1 89 ? 11.564 -1.029 -10.678 1.00 90.94 89 TRP A C 1
ATOM 704 O O . TRP A 1 89 ? 10.614 -1.596 -11.219 1.00 90.94 89 TRP A O 1
ATOM 714 N N . THR A 1 90 ? 12.600 -0.550 -11.368 1.00 87.19 90 THR A N 1
ATOM 715 C CA . THR A 1 90 ? 12.710 -0.607 -12.838 1.00 87.19 90 THR A CA 1
ATOM 716 C C . THR A 1 90 ? 14.089 -1.089 -13.281 1.00 87.19 90 THR A C 1
ATOM 718 O O . THR A 1 90 ? 15.086 -0.851 -12.604 1.00 87.19 90 THR A O 1
ATOM 721 N N . LYS A 1 91 ? 14.170 -1.767 -14.430 1.00 81.12 91 LYS A N 1
ATOM 722 C CA . LYS A 1 91 ? 15.447 -2.205 -15.028 1.00 81.12 91 LYS A CA 1
ATOM 723 C C . LYS A 1 91 ? 16.095 -1.168 -15.941 1.00 81.12 91 LYS A C 1
ATOM 725 O O . LYS A 1 91 ? 17.263 -1.318 -16.292 1.00 81.12 91 LYS A O 1
ATOM 730 N N . SER A 1 92 ? 15.360 -0.138 -16.339 1.00 71.56 92 SER A N 1
ATOM 731 C CA . SER A 1 92 ? 15.852 0.898 -17.242 1.00 71.56 92 SER A CA 1
ATOM 732 C C . SER A 1 92 ? 15.445 2.284 -16.772 1.00 71.56 92 SER A C 1
ATOM 734 O O . SER A 1 92 ? 14.387 2.491 -16.181 1.00 71.56 92 SER A O 1
ATOM 736 N N . PHE A 1 93 ? 16.326 3.242 -17.044 1.00 66.62 93 PHE A N 1
ATOM 737 C CA . PHE A 1 93 ? 16.031 4.655 -16.892 1.00 66.62 93 PHE A CA 1
ATOM 738 C C . PHE A 1 93 ? 15.300 5.158 -18.141 1.00 66.62 93 PHE A C 1
ATOM 740 O O . PHE A 1 93 ? 15.927 5.394 -19.173 1.00 66.62 93 PHE A O 1
ATOM 747 N N . GLY A 1 94 ? 13.985 5.337 -18.054 1.00 59.75 94 GLY A N 1
ATOM 748 C CA . GLY A 1 94 ? 13.238 6.155 -19.008 1.00 59.75 94 GLY A CA 1
ATOM 749 C C . GLY A 1 94 ? 13.473 7.662 -18.802 1.00 59.75 94 GLY A C 1
ATOM 750 O O . GLY A 1 94 ? 14.162 8.094 -17.874 1.00 59.75 94 GLY A O 1
ATOM 751 N N . ALA A 1 95 ? 12.860 8.493 -19.649 1.00 42.88 95 ALA A N 1
ATOM 752 C CA . ALA A 1 95 ? 12.884 9.956 -19.541 1.00 42.88 95 ALA A CA 1
ATOM 753 C C . ALA A 1 95 ? 11.939 10.448 -18.428 1.00 42.88 95 ALA A C 1
ATOM 755 O O . ALA A 1 95 ? 10.823 10.883 -18.697 1.00 42.88 95 ALA A O 1
ATOM 756 N N . GLY A 1 96 ? 12.344 10.332 -17.164 1.00 48.31 96 GLY A N 1
ATOM 757 C CA . GLY A 1 96 ? 11.447 10.692 -16.061 1.00 48.31 96 GLY A CA 1
ATOM 758 C C . GLY A 1 96 ? 12.036 10.605 -14.663 1.00 48.31 96 GLY A C 1
ATOM 759 O O . GLY A 1 96 ? 11.276 10.515 -13.702 1.00 48.31 96 GLY A O 1
ATOM 760 N N . LEU A 1 97 ? 13.366 10.631 -14.519 1.00 49.75 97 LEU A N 1
ATOM 761 C CA . LEU A 1 97 ? 13.939 10.879 -13.201 1.00 49.75 97 LEU A CA 1
ATOM 762 C C . LEU A 1 97 ? 13.408 12.229 -12.711 1.00 49.75 97 LEU A C 1
ATOM 764 O O . LEU A 1 97 ? 13.498 13.211 -13.458 1.00 49.75 97 LEU A O 1
ATOM 768 N N . PRO A 1 98 ? 12.846 12.311 -11.494 1.00 43.19 98 PRO A N 1
ATOM 769 C CA . PRO A 1 98 ? 12.532 13.606 -10.942 1.00 43.19 98 PRO A CA 1
ATOM 770 C C . PRO A 1 98 ? 13.864 14.362 -10.834 1.00 43.19 98 PRO A C 1
ATOM 772 O O . PRO A 1 98 ? 14.761 13.987 -10.085 1.00 43.19 98 PRO A O 1
ATOM 775 N N . TYR A 1 99 ? 14.007 15.425 -11.631 1.00 45.75 99 TYR A N 1
ATOM 776 C CA . TYR A 1 99 ? 15.134 16.365 -11.552 1.00 45.75 99 TYR A CA 1
ATOM 777 C C . TYR A 1 99 ? 15.229 17.019 -10.160 1.00 45.75 99 TYR A C 1
ATOM 779 O O . TYR A 1 99 ? 16.235 17.638 -9.823 1.00 45.75 99 TYR A O 1
ATOM 787 N N . GLN A 1 100 ? 14.182 16.875 -9.345 1.00 45.81 100 GLN A N 1
ATOM 788 C CA . GLN A 1 100 ? 14.120 17.277 -7.951 1.00 45.81 100 GLN A CA 1
ATOM 789 C C . GLN A 1 100 ? 14.133 16.041 -7.053 1.00 45.81 100 GLN A C 1
ATOM 791 O O . GLN A 1 100 ? 13.354 15.119 -7.252 1.00 45.81 100 GLN A O 1
ATOM 796 N N . HIS A 1 101 ? 15.008 16.052 -6.050 1.00 50.91 101 HIS A N 1
ATOM 797 C CA . HIS A 1 101 ? 15.173 15.028 -5.020 1.00 50.91 101 HIS A CA 1
ATOM 798 C C . HIS A 1 101 ? 13.860 14.666 -4.297 1.00 50.91 101 HIS A C 1
ATOM 800 O O . HIS A 1 101 ? 13.584 15.159 -3.207 1.00 50.91 101 HIS A O 1
ATOM 806 N N . GLN A 1 102 ? 13.046 13.795 -4.887 1.00 54.50 102 GLN A N 1
ATOM 807 C CA . GLN A 1 102 ? 11.923 13.147 -4.220 1.00 54.50 102 GLN A CA 1
ATOM 808 C C . GLN A 1 102 ? 12.230 11.654 -4.155 1.00 54.50 102 GLN A C 1
ATOM 810 O O . GLN A 1 102 ? 12.053 10.926 -5.129 1.00 54.50 102 GLN A O 1
ATOM 815 N N . GLY A 1 103 ? 12.747 11.226 -3.003 1.00 61.06 103 GLY A N 1
ATOM 816 C CA . GLY A 1 103 ? 13.072 9.833 -2.712 1.00 61.06 103 GLY A CA 1
ATOM 817 C C . GLY A 1 103 ? 14.559 9.478 -2.793 1.00 61.06 103 GLY A C 1
ATOM 818 O O . GLY A 1 103 ? 15.388 10.215 -3.329 1.00 61.06 103 GLY A O 1
ATOM 819 N N . GLU A 1 104 ? 14.889 8.320 -2.224 1.00 76.88 104 GLU A N 1
ATOM 820 C CA . GLU A 1 104 ? 16.226 7.722 -2.270 1.00 76.88 104 GLU A CA 1
ATOM 821 C C . GLU A 1 104 ? 16.317 6.777 -3.468 1.00 76.88 104 GLU A C 1
ATOM 823 O O . GLU A 1 104 ? 15.481 5.885 -3.619 1.00 76.88 104 GLU A O 1
ATOM 828 N N . VAL A 1 105 ? 17.335 6.951 -4.312 1.00 81.94 105 VAL A N 1
ATOM 829 C CA . VAL A 1 105 ? 17.578 6.078 -5.466 1.00 81.94 105 VAL A CA 1
ATOM 830 C C . VAL A 1 105 ? 18.773 5.181 -5.176 1.00 81.94 105 VAL A C 1
ATOM 832 O O . VAL A 1 105 ? 19.842 5.656 -4.794 1.00 81.94 105 VAL A O 1
ATOM 835 N N . SER A 1 106 ? 18.604 3.879 -5.378 1.00 85.62 106 SER A N 1
ATOM 836 C CA . SER A 1 106 ? 19.664 2.882 -5.214 1.00 85.62 106 SER A CA 1
ATOM 837 C C . SER A 1 106 ? 19.615 1.839 -6.326 1.00 85.62 106 SER A C 1
ATOM 839 O O . SER A 1 106 ? 18.609 1.704 -7.017 1.00 85.62 106 SER A O 1
ATOM 841 N N . MET A 1 107 ? 20.711 1.105 -6.509 1.00 83.25 107 MET A N 1
ATOM 842 C CA . MET A 1 107 ? 20.763 -0.054 -7.397 1.00 83.25 107 MET A CA 1
ATOM 843 C C . MET A 1 107 ? 20.763 -1.332 -6.569 1.00 83.25 107 MET A C 1
ATOM 845 O O . MET A 1 107 ? 21.616 -1.498 -5.696 1.00 83.25 107 MET A O 1
ATOM 849 N N . LYS A 1 108 ? 19.826 -2.238 -6.851 1.00 85.31 108 LYS A N 1
ATOM 850 C CA . LYS A 1 108 ? 19.721 -3.539 -6.187 1.00 85.31 108 LYS A CA 1
ATOM 851 C C . LYS A 1 108 ? 19.337 -4.617 -7.196 1.00 85.31 108 LYS A C 1
ATOM 853 O O . LYS A 1 108 ? 18.340 -4.478 -7.890 1.00 85.31 108 LYS A O 1
ATOM 858 N N . ASP A 1 109 ? 20.134 -5.679 -7.286 1.00 85.38 109 ASP A N 1
ATOM 859 C CA . ASP A 1 109 ? 19.858 -6.860 -8.124 1.00 85.38 109 ASP A CA 1
ATOM 860 C C . ASP A 1 109 ? 19.549 -6.536 -9.604 1.00 85.38 109 ASP A C 1
ATOM 862 O O . ASP A 1 109 ? 18.725 -7.182 -10.250 1.00 85.38 109 ASP A O 1
ATOM 866 N N . GLY 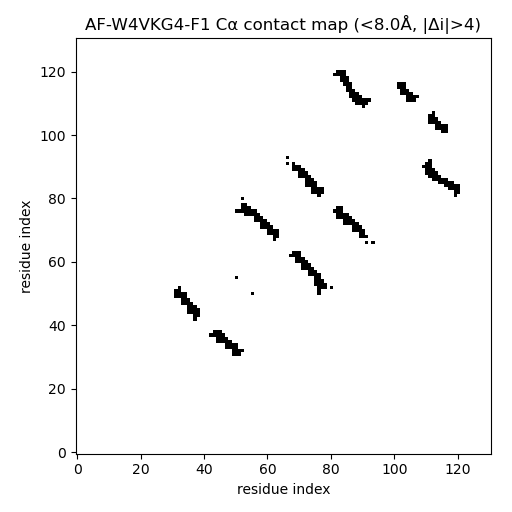A 1 110 ? 20.202 -5.504 -10.151 1.00 82.44 110 GLY A N 1
ATOM 867 C CA . GLY A 1 110 ? 19.978 -5.036 -11.525 1.00 82.44 110 GLY A CA 1
ATOM 868 C C . GLY A 1 110 ? 18.726 -4.170 -11.718 1.00 82.44 110 GLY A C 1
ATOM 869 O O . GLY A 1 110 ? 18.376 -3.871 -12.857 1.00 82.44 110 GLY A O 1
ATOM 870 N N . TYR A 1 111 ? 18.070 -3.762 -10.630 1.00 83.50 111 TYR A N 1
ATOM 871 C CA . TYR A 1 111 ? 16.975 -2.798 -10.624 1.00 83.50 111 TYR A CA 1
ATOM 872 C C . TYR A 1 111 ? 17.421 -1.470 -10.022 1.00 83.50 111 TYR A C 1
ATOM 874 O O . TYR A 1 111 ? 18.070 -1.427 -8.974 1.00 83.50 111 TYR A O 1
ATOM 882 N N . TYR A 1 112 ? 16.985 -0.384 -10.647 1.00 86.56 112 TYR A N 1
ATOM 883 C CA . TYR A 1 112 ? 16.907 0.923 -10.022 1.00 86.56 112 TYR A CA 1
ATOM 884 C C . TYR A 1 112 ? 15.710 0.931 -9.082 1.00 86.56 112 TYR A C 1
ATOM 886 O O . TYR A 1 112 ? 14.575 0.714 -9.506 1.00 86.56 112 TYR A O 1
ATOM 894 N N . VAL A 1 113 ? 15.983 1.167 -7.805 1.00 87.88 113 VAL A N 1
ATOM 895 C CA . VAL A 1 113 ? 14.996 1.188 -6.731 1.00 87.88 113 VAL A CA 1
ATOM 896 C C . VAL A 1 113 ? 14.869 2.613 -6.228 1.00 87.88 113 VAL A C 1
ATOM 898 O O . VAL A 1 113 ? 15.797 3.145 -5.615 1.00 87.88 113 VAL A O 1
ATOM 901 N N . MET A 1 114 ? 13.717 3.218 -6.491 1.00 88.06 114 MET A N 1
ATOM 902 C CA . MET A 1 114 ? 13.332 4.518 -5.951 1.00 88.06 114 MET A CA 1
ATOM 903 C C . MET A 1 114 ? 12.466 4.281 -4.719 1.00 88.06 114 MET A C 1
ATOM 905 O O . MET A 1 114 ? 11.457 3.587 -4.818 1.00 88.06 114 MET A O 1
ATOM 909 N N . ARG A 1 115 ? 12.856 4.825 -3.567 1.00 88.50 115 ARG A N 1
ATOM 910 C CA . ARG A 1 115 ? 12.168 4.643 -2.279 1.00 88.50 115 ARG A CA 1
ATOM 911 C C . ARG A 1 115 ? 11.700 5.958 -1.696 1.00 88.50 115 ARG A C 1
ATOM 913 O O . ARG A 1 115 ? 12.216 7.016 -2.045 1.00 88.50 115 ARG A O 1
ATOM 920 N N . ASN A 1 116 ? 10.786 5.866 -0.733 1.00 84.94 116 ASN A N 1
ATOM 921 C CA . ASN A 1 116 ? 10.242 7.008 0.001 1.00 84.94 116 ASN A CA 1
ATOM 922 C C . ASN A 1 116 ? 9.591 8.033 -0.939 1.00 84.94 116 ASN A C 1
ATOM 924 O O . ASN A 1 116 ? 9.658 9.238 -0.697 1.00 84.94 116 ASN A O 1
ATOM 928 N N . LEU A 1 117 ? 8.964 7.542 -2.014 1.00 85.94 117 LEU A N 1
ATOM 929 C CA . LEU A 1 117 ? 8.338 8.386 -3.029 1.00 85.94 117 LEU A CA 1
ATOM 930 C C . LEU A 1 117 ? 7.150 9.170 -2.462 1.00 85.94 117 LEU A C 1
ATOM 932 O O . LEU A 1 117 ? 6.954 10.316 -2.851 1.00 85.94 117 LEU A O 1
ATOM 936 N N . ASN A 1 118 ? 6.380 8.567 -1.544 1.00 86.81 118 ASN A N 1
ATOM 937 C CA . ASN A 1 118 ? 5.207 9.172 -0.896 1.00 86.81 118 ASN A CA 1
ATOM 938 C C . ASN A 1 118 ? 4.273 9.872 -1.900 1.00 86.81 118 ASN A C 1
ATOM 940 O O . ASN A 1 118 ? 3.762 10.965 -1.656 1.00 86.81 118 ASN A O 1
ATOM 944 N N . ARG A 1 119 ? 4.092 9.254 -3.072 1.00 85.69 119 ARG A N 1
ATOM 945 C CA . ARG A 1 119 ? 3.412 9.873 -4.211 1.00 85.69 119 ARG A CA 1
ATOM 946 C C . ARG A 1 119 ? 1.995 9.314 -4.335 1.00 85.69 119 ARG A C 1
ATOM 948 O O . ARG A 1 119 ? 1.869 8.112 -4.578 1.00 85.69 119 ARG A O 1
ATOM 955 N N . PRO A 1 120 ? 0.937 10.138 -4.241 1.00 85.44 120 PRO A N 1
ATOM 956 C CA . PRO A 1 120 ? -0.422 9.688 -4.527 1.00 85.44 120 PRO A CA 1
ATOM 957 C C . PRO A 1 120 ? -0.520 9.096 -5.933 1.00 85.44 120 PRO A C 1
ATOM 959 O O . PRO A 1 120 ? 0.111 9.597 -6.873 1.00 85.44 120 PRO A O 1
ATOM 962 N N . ILE A 1 121 ? -1.316 8.042 -6.097 1.00 81.44 121 ILE A N 1
ATOM 963 C CA . ILE A 1 121 ? -1.574 7.497 -7.430 1.00 81.44 121 ILE A CA 1
ATOM 964 C C . ILE A 1 121 ? -2.370 8.520 -8.256 1.00 81.44 121 ILE A C 1
ATOM 966 O O . ILE A 1 121 ? -3.470 8.930 -7.896 1.00 81.44 121 ILE A O 1
ATOM 970 N N . HIS A 1 122 ? -1.807 8.970 -9.375 1.00 63.47 122 HIS A N 1
ATOM 971 C CA . HIS A 1 122 ? -2.498 9.857 -10.307 1.00 63.47 122 HIS A CA 1
ATOM 972 C C . HIS A 1 122 ? -3.047 8.990 -11.441 1.00 63.47 122 HIS A C 1
ATOM 974 O O . HIS A 1 122 ? -2.289 8.587 -12.317 1.00 63.47 122 HIS A O 1
ATOM 980 N N . GLY A 1 123 ? -4.345 8.662 -11.399 1.00 53.94 123 GLY A N 1
ATOM 981 C CA . GLY A 1 123 ? -4.992 7.941 -12.506 1.00 53.94 123 GLY A CA 1
ATOM 982 C C . GLY A 1 123 ? -6.016 6.853 -12.172 1.00 53.94 123 GLY A C 1
ATOM 983 O O . GLY A 1 123 ? -6.226 5.986 -13.010 1.00 53.94 123 GLY A O 1
ATOM 984 N N . GLY A 1 124 ? -6.675 6.860 -11.009 1.00 45.62 124 GLY A N 1
ATOM 985 C CA . GLY A 1 124 ? -7.708 5.838 -10.755 1.00 45.62 124 GLY A CA 1
ATOM 986 C C . GLY A 1 124 ? -8.568 5.990 -9.506 1.00 45.62 124 GLY A C 1
ATOM 987 O O . GLY A 1 124 ? -9.414 5.139 -9.257 1.00 45.62 124 GLY A O 1
ATOM 988 N N . GLY A 1 125 ? -8.394 7.055 -8.720 1.00 40.38 125 GLY A N 1
ATOM 989 C CA . GLY A 1 125 ? -9.322 7.366 -7.639 1.00 40.38 125 GLY A CA 1
ATOM 990 C C . GLY A 1 125 ? -10.627 7.893 -8.221 1.00 40.38 125 GLY A C 1
ATOM 991 O O . GLY A 1 125 ? -10.759 9.101 -8.422 1.00 40.38 125 GLY A O 1
ATOM 992 N N . SER A 1 126 ? -11.586 7.007 -8.508 1.00 38.41 126 SER A N 1
ATOM 993 C CA . SER A 1 126 ? -12.985 7.424 -8.570 1.00 38.41 126 SER A CA 1
ATOM 994 C C . SER A 1 126 ? -13.281 8.093 -7.238 1.00 38.41 126 SER A C 1
ATOM 996 O O . SER A 1 126 ? -13.248 7.452 -6.188 1.00 38.41 126 SER A O 1
ATOM 998 N N . LYS A 1 127 ? -13.500 9.406 -7.277 1.00 37.47 127 LYS A N 1
ATOM 999 C CA . LYS A 1 127 ? -14.086 10.127 -6.155 1.00 37.47 127 LYS A CA 1
ATOM 1000 C C . LYS A 1 127 ? -15.350 9.371 -5.752 1.00 37.47 127 LYS A C 1
ATOM 1002 O O . LYS A 1 127 ? -16.107 8.957 -6.626 1.00 37.47 127 LYS A O 1
ATOM 1007 N N . ASN A 1 128 ? -15.521 9.177 -4.449 1.00 37.69 128 ASN A N 1
ATOM 1008 C CA . ASN A 1 128 ? -16.743 8.680 -3.837 1.00 37.69 128 ASN A CA 1
ATOM 1009 C C . ASN A 1 128 ? -17.970 9.293 -4.526 1.00 37.69 128 ASN A C 1
ATOM 1011 O O . ASN A 1 128 ? -18.258 10.472 -4.320 1.00 37.69 128 ASN A O 1
ATOM 1015 N N . GLU A 1 129 ? -18.699 8.499 -5.303 1.00 31.16 129 GLU A N 1
ATOM 1016 C CA . GLU A 1 129 ? -20.113 8.767 -5.515 1.00 31.16 129 GLU A CA 1
ATOM 1017 C C . GLU A 1 129 ? -20.839 8.102 -4.354 1.00 31.16 129 GLU A C 1
ATOM 1019 O O . GLU A 1 129 ? -21.079 6.898 -4.329 1.00 31.16 129 GLU A O 1
ATOM 1024 N N . ALA A 1 130 ? -21.057 8.911 -3.321 1.00 33.34 130 ALA A N 1
ATOM 1025 C CA . ALA A 1 130 ? -21.984 8.604 -2.256 1.00 33.34 130 ALA A CA 1
ATOM 1026 C C . ALA A 1 130 ? -23.402 8.591 -2.838 1.00 33.34 130 ALA A C 1
ATOM 1028 O O . ALA A 1 130 ? -23.841 9.610 -3.373 1.00 33.34 130 ALA A O 1
ATOM 1029 N N . PHE A 1 131 ? -24.102 7.471 -2.673 1.00 35.81 131 PHE A N 1
ATOM 1030 C CA . PHE A 1 131 ? -25.559 7.409 -2.610 1.00 35.81 131 PHE A CA 1
ATOM 1031 C C . PHE A 1 131 ? -25.959 6.419 -1.519 1.00 35.81 131 PHE A C 1
ATOM 1033 O O . PHE A 1 131 ? -25.387 5.306 -1.499 1.00 35.81 131 PHE A O 1
#

Organism: NCBI:txid1298598